Protein AF-A0A966CF13-F1 (afdb_monomer)

Mean predicted aligned error: 13.5 Å

Radius of gyration: 20.29 Å; Cα contacts (8 Å, |Δi|>4): 24; chains: 1; bounding box: 46×39×56 Å

pLDDT: mean 70.41, std 15.02, range [33.59, 87.5]

Structure (mmCIF, N/CA/C/O backbone):
data_AF-A0A966CF13-F1
#
_entry.id   AF-A0A966CF13-F1
#
loop_
_atom_site.group_PDB
_atom_site.id
_atom_site.type_symbol
_atom_site.label_atom_id
_atom_site.label_alt_id
_atom_site.label_comp_id
_atom_site.label_asym_id
_atom_site.label_entity_id
_atom_site.label_seq_id
_atom_site.pdbx_PDB_ins_code
_atom_site.Cartn_x
_atom_site.Cartn_y
_atom_site.Cartn_z
_atom_site.occupancy
_atom_site.B_iso_or_equiv
_atom_site.auth_seq_id
_atom_site.auth_comp_id
_atom_site.auth_asym_id
_atom_site.auth_atom_id
_atom_site.pdbx_PDB_model_num
ATOM 1 N N . MET A 1 1 ? 1.917 -4.186 14.744 1.00 40.84 1 MET A N 1
ATOM 2 C CA . MET A 1 1 ? 1.786 -2.749 14.396 1.00 40.84 1 MET A CA 1
ATOM 3 C C . MET A 1 1 ? 0.418 -2.125 14.707 1.00 40.84 1 MET A C 1
ATOM 5 O O . MET A 1 1 ? 0.380 -0.921 14.897 1.00 40.84 1 MET A O 1
ATOM 9 N N . ALA A 1 2 ? -0.683 -2.884 14.832 1.00 35.72 2 ALA A N 1
ATOM 10 C CA . ALA A 1 2 ? -2.027 -2.317 15.059 1.00 35.72 2 ALA A CA 1
ATOM 11 C C . ALA A 1 2 ? -2.334 -1.844 16.502 1.00 35.72 2 ALA A C 1
ATOM 13 O O . ALA A 1 2 ? -3.261 -1.069 16.711 1.00 35.72 2 ALA A O 1
ATOM 14 N N . ILE A 1 3 ? -1.580 -2.304 17.507 1.00 38.75 3 ILE A N 1
ATOM 15 C CA . ILE A 1 3 ? -1.877 -2.014 18.924 1.00 38.75 3 ILE A CA 1
ATOM 16 C C . ILE A 1 3 ? -1.217 -0.701 19.378 1.00 38.75 3 ILE A C 1
ATOM 18 O O . ILE A 1 3 ? -1.799 0.045 20.156 1.00 38.75 3 ILE A O 1
ATOM 22 N N . SER A 1 4 ? -0.045 -0.370 18.821 1.00 37.84 4 SER A N 1
ATOM 23 C CA . SER A 1 4 ? 0.708 0.838 19.190 1.00 37.84 4 SER A CA 1
ATOM 24 C C . SER A 1 4 ? 0.227 2.115 18.489 1.00 37.84 4 SER A C 1
ATOM 26 O O . SER A 1 4 ? 0.571 3.204 18.934 1.00 37.84 4 SER A O 1
ATOM 28 N N . SER A 1 5 ? -0.560 2.020 17.406 1.00 39.38 5 SER A N 1
ATOM 29 C CA . SER A 1 5 ? -1.115 3.212 16.741 1.00 39.38 5 SER A CA 1
ATOM 30 C C . SER A 1 5 ? -2.337 3.763 17.475 1.00 39.38 5 SER A C 1
ATOM 32 O O . SER A 1 5 ? -2.570 4.967 17.469 1.00 39.38 5 SER A O 1
ATOM 34 N N . LYS A 1 6 ? -3.095 2.908 18.173 1.00 46.72 6 LYS A N 1
ATOM 35 C CA . LYS A 1 6 ? -4.367 3.290 18.802 1.00 46.72 6 LYS A CA 1
ATOM 36 C C . LYS A 1 6 ? -4.203 4.365 19.886 1.00 46.72 6 LYS A C 1
ATOM 38 O O . LYS A 1 6 ? -5.106 5.176 20.067 1.00 46.72 6 LYS A O 1
ATOM 43 N N . SER A 1 7 ? -3.052 4.399 20.557 1.00 43.88 7 SER A N 1
ATOM 44 C CA . SER A 1 7 ? -2.699 5.382 21.591 1.00 43.88 7 SER A CA 1
ATOM 45 C C . SER A 1 7 ? -2.154 6.708 21.037 1.00 43.88 7 SER A C 1
ATOM 47 O O . SER A 1 7 ? -2.201 7.713 21.738 1.00 43.88 7 SER A O 1
ATOM 49 N N . LEU A 1 8 ? -1.703 6.754 19.776 1.00 47.56 8 LEU A N 1
ATOM 50 C CA . LEU A 1 8 ? -1.179 7.969 19.122 1.00 47.56 8 LEU A CA 1
ATOM 51 C C . LEU A 1 8 ? -2.200 8.632 18.174 1.00 47.56 8 LEU A C 1
ATOM 53 O O . LEU A 1 8 ? -2.188 9.853 17.997 1.00 47.56 8 LEU A O 1
ATOM 57 N N . THR A 1 9 ? -3.129 7.856 17.601 1.00 47.69 9 THR A N 1
ATOM 58 C CA . THR A 1 9 ? -4.135 8.338 16.631 1.00 47.69 9 THR A CA 1
ATOM 59 C C . THR A 1 9 ? -5.260 9.175 17.257 1.00 47.69 9 THR A C 1
ATOM 61 O O . THR A 1 9 ? -5.997 9.832 16.533 1.00 47.69 9 THR A O 1
ATOM 64 N N . GLN A 1 10 ? -5.400 9.231 18.587 1.00 51.84 10 GLN A N 1
ATOM 65 C CA . GLN A 1 10 ? -6.418 10.093 19.215 1.00 51.84 10 GLN A CA 1
ATOM 66 C C . GLN A 1 10 ? -6.061 11.591 19.212 1.00 51.84 10 GLN A C 1
ATOM 68 O O . GLN A 1 10 ? -6.941 12.412 19.453 1.00 51.84 10 GLN A O 1
ATOM 73 N N . LYS A 1 11 ? -4.804 11.969 18.930 1.00 47.09 11 LYS A N 1
ATOM 74 C CA . LYS A 1 11 ? -4.362 13.379 18.946 1.00 47.09 11 LYS A CA 1
ATOM 75 C C . LYS A 1 11 ? -3.739 13.888 17.646 1.00 47.09 11 LYS A C 1
ATOM 77 O O . LYS A 1 11 ? -3.449 15.075 17.553 1.00 47.09 11 LYS A O 1
ATOM 82 N N . THR A 1 12 ? -3.528 13.034 16.645 1.00 55.44 12 THR A N 1
ATOM 83 C CA . THR A 1 12 ? -2.855 13.425 15.397 1.00 55.44 12 THR A CA 1
ATOM 84 C C . THR A 1 12 ? -3.747 13.194 14.189 1.00 55.44 12 THR A C 1
ATOM 86 O O . THR A 1 12 ? -4.305 12.114 14.001 1.00 55.44 12 THR A O 1
ATOM 89 N N . THR A 1 13 ? -3.875 14.222 13.349 1.00 66.62 13 THR A N 1
ATOM 90 C CA . THR A 1 13 ? -4.583 14.113 12.075 1.00 66.62 13 THR A CA 1
ATOM 91 C C . THR A 1 13 ? -3.866 13.058 11.223 1.00 66.62 13 THR A C 1
ATOM 93 O O . THR A 1 13 ? -2.674 13.217 10.965 1.00 66.62 13 THR A O 1
ATOM 96 N N . PRO A 1 14 ? -4.541 11.997 10.752 1.00 67.38 14 PRO A N 1
ATOM 97 C CA . PRO A 1 14 ? -3.928 10.904 9.981 1.00 67.38 14 PRO A CA 1
ATOM 98 C C . PRO A 1 14 ? -3.191 11.370 8.713 1.00 67.38 14 PRO A C 1
ATOM 100 O O . PRO A 1 14 ? -2.274 10.705 8.238 1.00 67.38 14 PRO A O 1
ATOM 103 N N . LEU A 1 15 ? -3.531 12.560 8.216 1.00 71.69 15 LEU A N 1
ATOM 104 C CA . LEU A 1 15 ? -2.816 13.249 7.146 1.00 71.69 15 LEU A CA 1
ATOM 105 C C . LEU A 1 15 ? -1.354 13.586 7.509 1.00 71.69 15 LEU A C 1
ATOM 107 O O . LEU A 1 15 ? -0.475 13.485 6.660 1.00 71.69 15 LEU A O 1
ATOM 111 N N . TYR A 1 16 ? -1.075 13.941 8.768 1.00 76.12 16 TYR A N 1
ATOM 112 C CA . TYR A 1 16 ? 0.271 14.277 9.248 1.00 76.12 16 TYR A CA 1
ATOM 113 C C . TYR A 1 16 ? 1.183 13.045 9.312 1.00 76.12 16 TYR A C 1
ATOM 115 O O . TYR A 1 16 ? 2.357 13.113 8.955 1.00 76.12 16 TYR A O 1
ATOM 123 N N . ALA A 1 17 ? 0.632 11.897 9.715 1.00 79.00 17 ALA A N 1
ATOM 124 C CA . ALA A 1 17 ? 1.360 10.631 9.713 1.00 79.00 17 ALA A CA 1
ATOM 125 C C . ALA A 1 17 ? 1.714 10.191 8.283 1.00 79.00 17 ALA A C 1
ATOM 127 O O . ALA A 1 17 ? 2.856 9.820 8.017 1.00 79.00 17 ALA A O 1
ATOM 128 N N . ALA A 1 18 ? 0.761 10.306 7.353 1.00 80.00 18 ALA A N 1
ATOM 129 C CA . ALA A 1 18 ? 0.998 10.016 5.942 1.00 80.00 18 ALA A CA 1
ATOM 130 C C . ALA A 1 18 ? 2.065 10.945 5.343 1.00 80.00 18 ALA A C 1
ATOM 132 O O . ALA A 1 18 ? 2.948 10.478 4.630 1.00 80.00 18 ALA A O 1
ATOM 133 N N . PHE A 1 19 ? 2.036 12.239 5.682 1.00 82.56 19 PHE A N 1
ATOM 134 C CA . PHE A 1 19 ? 3.041 13.203 5.231 1.00 82.56 19 PHE A CA 1
ATOM 135 C C . PHE A 1 19 ? 4.461 12.770 5.618 1.00 82.56 19 PHE A C 1
ATOM 137 O O . PHE A 1 19 ? 5.334 12.683 4.756 1.00 82.56 19 PHE A O 1
ATOM 144 N N . TRP A 1 20 ? 4.676 12.411 6.887 1.00 83.06 20 TRP A N 1
ATOM 145 C CA . TRP A 1 20 ? 5.972 11.911 7.350 1.00 83.06 20 TRP A CA 1
ATOM 146 C C . TRP A 1 20 ? 6.371 10.588 6.698 1.00 83.06 20 TRP A C 1
ATOM 148 O O . TRP A 1 20 ? 7.533 10.407 6.343 1.00 83.06 20 TRP A O 1
ATOM 158 N N . GLN A 1 21 ? 5.417 9.681 6.493 1.00 83.62 21 GLN A N 1
ATOM 159 C CA . GLN A 1 21 ? 5.672 8.408 5.826 1.00 83.62 21 GLN A CA 1
ATOM 160 C C . GLN A 1 21 ? 6.148 8.613 4.381 1.00 83.62 21 GLN A C 1
ATOM 162 O O . GLN A 1 21 ? 7.181 8.064 3.997 1.00 83.62 21 GLN A O 1
ATOM 167 N N . TYR A 1 22 ? 5.444 9.427 3.589 1.00 84.38 22 TYR A N 1
ATOM 168 C CA . TYR A 1 22 ? 5.842 9.717 2.209 1.00 84.38 22 TYR A CA 1
ATOM 169 C C . TYR A 1 22 ? 7.159 10.497 2.140 1.00 84.38 22 TYR A C 1
ATOM 171 O O . TYR A 1 22 ? 7.978 10.222 1.265 1.00 84.38 22 TYR A O 1
ATOM 179 N N . PHE A 1 23 ? 7.410 11.403 3.089 1.00 86.56 23 PHE A N 1
ATOM 180 C CA . PHE A 1 23 ? 8.676 12.131 3.177 1.00 86.56 23 PHE A CA 1
ATOM 181 C C . PHE A 1 23 ? 9.867 11.186 3.400 1.00 86.56 23 PHE A C 1
ATOM 183 O O . PHE A 1 23 ? 10.867 11.259 2.686 1.00 86.56 23 PHE A O 1
ATOM 190 N N . ILE A 1 24 ? 9.728 10.232 4.326 1.00 87.50 24 ILE A N 1
ATOM 191 C CA . ILE A 1 24 ? 10.747 9.209 4.590 1.00 87.50 24 ILE A CA 1
ATOM 192 C C . ILE A 1 24 ? 10.949 8.307 3.362 1.00 87.50 24 ILE A C 1
ATOM 194 O O . ILE A 1 24 ? 12.091 8.028 2.996 1.00 87.50 24 ILE A O 1
ATOM 198 N N . ILE A 1 25 ? 9.870 7.895 2.682 1.00 86.00 25 ILE A N 1
ATOM 199 C CA . ILE A 1 25 ? 9.945 7.077 1.457 1.00 86.00 25 ILE A CA 1
ATOM 200 C C . ILE A 1 25 ? 10.727 7.795 0.350 1.00 86.00 25 ILE A C 1
ATOM 202 O O . ILE A 1 25 ? 11.551 7.162 -0.314 1.00 86.00 25 ILE A O 1
ATOM 206 N N . ILE A 1 26 ? 10.500 9.100 0.161 1.00 85.56 26 ILE A N 1
ATOM 207 C CA . ILE A 1 26 ? 11.217 9.909 -0.835 1.00 85.56 26 ILE A CA 1
ATOM 208 C C . ILE A 1 26 ? 12.707 9.976 -0.494 1.00 85.56 26 ILE A C 1
ATOM 210 O O . ILE A 1 26 ? 13.533 9.729 -1.370 1.00 85.56 26 ILE A O 1
ATOM 214 N N . ILE A 1 27 ? 13.058 10.243 0.769 1.00 87.00 27 ILE A N 1
ATOM 215 C CA . ILE A 1 27 ? 14.460 10.325 1.210 1.00 87.00 27 ILE A CA 1
ATOM 216 C C . ILE A 1 27 ? 15.182 8.992 0.999 1.00 87.00 27 ILE A C 1
ATOM 218 O O . ILE A 1 27 ? 16.255 8.964 0.396 1.00 87.00 27 ILE A O 1
ATOM 222 N N . LEU A 1 28 ? 14.589 7.879 1.442 1.00 84.31 28 LEU A N 1
ATOM 223 C CA . LEU A 1 28 ? 15.188 6.556 1.252 1.00 84.31 28 LEU A CA 1
ATOM 224 C C . LEU A 1 28 ? 15.311 6.194 -0.232 1.00 84.31 28 LEU A C 1
ATOM 226 O O . LEU A 1 28 ? 16.361 5.717 -0.661 1.00 84.31 28 LEU A O 1
ATOM 230 N N . SER A 1 29 ? 14.273 6.455 -1.029 1.00 80.56 29 SER A N 1
ATOM 231 C CA . SER A 1 29 ? 14.310 6.170 -2.468 1.00 80.56 29 SER A CA 1
ATOM 232 C C . SER A 1 29 ? 15.371 7.005 -3.186 1.00 80.56 29 SER A C 1
ATOM 234 O O . SER A 1 29 ? 16.043 6.499 -4.083 1.00 80.56 29 SER A O 1
ATOM 236 N N . PHE A 1 30 ? 15.575 8.259 -2.771 1.00 80.88 30 PHE A N 1
ATOM 237 C CA . PHE A 1 30 ? 16.595 9.141 -3.335 1.00 80.88 30 PHE A CA 1
ATOM 238 C C . PHE A 1 30 ? 18.013 8.595 -3.103 1.00 80.88 30 PHE A C 1
ATOM 240 O O . PHE A 1 30 ? 18.802 8.526 -4.046 1.00 80.88 30 PHE A O 1
ATOM 247 N N . VAL A 1 31 ? 18.311 8.135 -1.880 1.00 82.69 31 VAL A N 1
ATOM 248 C CA . VAL A 1 31 ? 19.627 7.585 -1.501 1.00 82.69 31 VAL A CA 1
ATOM 249 C C . VAL A 1 31 ? 19.968 6.312 -2.284 1.00 82.69 31 VAL A C 1
ATOM 251 O O . VAL A 1 31 ? 21.114 6.131 -2.689 1.00 82.69 31 VAL A O 1
ATOM 254 N N . PHE A 1 32 ? 18.986 5.443 -2.539 1.00 75.38 32 PHE A N 1
ATOM 255 C CA . PHE A 1 32 ? 19.224 4.162 -3.213 1.00 75.38 32 PHE A CA 1
ATOM 256 C C . PHE A 1 32 ? 19.123 4.223 -4.748 1.00 75.38 32 PHE A C 1
ATOM 258 O O . PHE A 1 32 ? 19.802 3.450 -5.432 1.00 75.38 32 PHE A O 1
ATOM 265 N N . SER A 1 33 ? 18.290 5.110 -5.309 1.00 69.69 33 SER A N 1
ATOM 266 C CA . SER A 1 33 ? 17.882 5.018 -6.720 1.00 69.69 33 SER A CA 1
ATOM 267 C C . SER A 1 33 ? 18.575 6.008 -7.666 1.00 69.69 33 SER A C 1
ATOM 269 O O . SER A 1 33 ? 18.869 5.628 -8.803 1.00 69.69 33 SER A O 1
ATOM 271 N N . LEU A 1 34 ? 18.868 7.249 -7.245 1.00 63.16 34 LEU A N 1
ATOM 272 C CA . LEU A 1 34 ? 19.521 8.231 -8.132 1.00 63.16 34 LEU A CA 1
ATOM 273 C C . LEU A 1 34 ? 20.977 7.904 -8.491 1.00 63.16 34 LEU A C 1
ATOM 275 O O . LEU A 1 34 ? 21.321 8.086 -9.659 1.00 63.16 34 LEU A O 1
ATOM 279 N N . PRO A 1 35 ? 21.831 7.413 -7.569 1.00 66.62 35 PRO A N 1
ATOM 280 C CA . PRO A 1 35 ? 23.236 7.157 -7.893 1.00 66.62 35 PRO A CA 1
ATOM 281 C C . PRO A 1 35 ? 23.417 6.021 -8.900 1.00 66.62 35 PRO A C 1
ATOM 283 O O . PRO A 1 35 ? 24.375 6.005 -9.664 1.00 66.62 35 PRO A O 1
ATOM 286 N N . ASN A 1 36 ? 22.487 5.064 -8.904 1.00 63.38 36 ASN A N 1
ATOM 287 C CA . ASN A 1 36 ? 22.658 3.821 -9.638 1.00 63.38 36 ASN A CA 1
ATOM 288 C C . ASN A 1 36 ? 22.058 3.876 -11.049 1.00 63.38 36 ASN A C 1
ATOM 290 O O . ASN A 1 36 ? 22.617 3.253 -11.952 1.00 63.38 36 ASN A O 1
ATOM 294 N N . ARG A 1 37 ? 20.905 4.545 -11.257 1.00 70.94 37 ARG A N 1
ATOM 295 C CA . ARG A 1 37 ? 20.131 4.444 -12.518 1.00 70.94 37 ARG A CA 1
ATOM 296 C C . ARG A 1 37 ? 19.227 5.662 -12.827 1.00 70.94 37 ARG A C 1
ATOM 298 O O . ARG A 1 37 ? 18.008 5.504 -12.914 1.00 70.94 37 ARG A O 1
ATOM 305 N N . PRO A 1 38 ? 19.772 6.866 -13.079 1.00 70.38 38 PRO A N 1
ATOM 306 C CA . PRO A 1 38 ? 18.956 8.066 -13.306 1.00 70.38 38 PRO A CA 1
ATOM 307 C C . PRO A 1 38 ? 18.100 8.006 -14.588 1.00 70.38 38 PRO A C 1
ATOM 309 O O . PRO A 1 38 ? 16.955 8.451 -14.582 1.00 70.38 38 PRO A O 1
ATOM 312 N N . ALA A 1 39 ? 18.594 7.392 -15.671 1.00 72.44 39 ALA A N 1
ATOM 313 C CA . ALA A 1 39 ? 17.876 7.314 -16.953 1.00 72.44 39 ALA A CA 1
ATOM 314 C C . ALA A 1 39 ? 16.573 6.487 -16.893 1.00 72.44 39 ALA A C 1
ATOM 316 O O . ALA A 1 39 ? 15.630 6.743 -17.640 1.00 72.44 39 ALA A O 1
ATOM 317 N N . LEU A 1 40 ? 16.489 5.517 -15.976 1.00 70.81 40 LEU A N 1
ATOM 318 C CA . LEU A 1 40 ? 15.290 4.693 -15.798 1.00 70.81 40 LEU A CA 1
ATOM 319 C C . LEU A 1 40 ? 14.136 5.465 -15.155 1.00 70.81 40 LEU A C 1
ATOM 321 O O . LEU A 1 40 ? 12.983 5.117 -15.390 1.00 70.81 40 LEU A O 1
ATOM 325 N N . ILE A 1 41 ? 14.424 6.515 -14.385 1.00 72.88 41 ILE A N 1
ATOM 326 C CA . ILE A 1 41 ? 13.398 7.329 -13.725 1.00 72.88 41 ILE A CA 1
ATOM 327 C C . ILE A 1 41 ? 12.655 8.167 -14.769 1.00 72.88 41 ILE A C 1
ATOM 329 O O . ILE A 1 41 ? 11.426 8.169 -14.800 1.00 72.88 41 ILE A O 1
ATOM 333 N N . PHE A 1 42 ? 13.395 8.820 -15.670 1.00 75.44 42 PHE A N 1
ATOM 334 C CA . PHE A 1 42 ? 12.813 9.670 -16.712 1.00 75.44 42 PHE A CA 1
ATOM 335 C C . PHE A 1 42 ? 11.956 8.876 -17.705 1.00 75.44 42 PHE A C 1
ATOM 337 O O . PHE A 1 42 ? 10.869 9.325 -18.058 1.00 75.44 42 PHE A O 1
ATOM 344 N N . ASN A 1 43 ? 12.378 7.661 -18.074 1.00 80.94 43 ASN A N 1
ATOM 345 C CA . ASN A 1 43 ? 11.591 6.797 -18.961 1.00 80.94 43 ASN A CA 1
ATOM 346 C C . ASN A 1 43 ? 10.329 6.212 -18.307 1.00 80.94 43 ASN A C 1
ATOM 348 O O . ASN A 1 43 ? 9.416 5.806 -19.018 1.00 80.94 43 ASN A O 1
ATOM 352 N N . ASN A 1 44 ? 10.258 6.163 -16.974 1.00 82.38 44 ASN A N 1
ATOM 353 C CA . ASN A 1 44 ? 9.144 5.548 -16.246 1.00 82.38 44 ASN A CA 1
ATOM 354 C C . ASN A 1 44 ? 8.320 6.563 -15.441 1.00 82.38 44 ASN A C 1
ATOM 356 O O . ASN A 1 44 ? 7.529 6.179 -14.582 1.00 82.38 44 ASN A O 1
ATOM 360 N N . ILE A 1 45 ? 8.453 7.860 -15.724 1.00 83.75 45 ILE A N 1
ATOM 361 C CA . ILE A 1 45 ? 7.797 8.906 -14.932 1.00 83.75 45 ILE A CA 1
ATOM 362 C C . ILE A 1 45 ? 6.266 8.770 -14.922 1.00 83.75 45 ILE A C 1
ATOM 364 O O . ILE A 1 45 ? 5.629 9.012 -13.901 1.00 83.75 45 ILE A O 1
ATOM 368 N N . VAL A 1 46 ? 5.682 8.311 -16.033 1.00 85.56 46 VAL A N 1
ATOM 369 C CA . VAL A 1 46 ? 4.236 8.101 -16.185 1.00 85.56 46 VAL A CA 1
ATOM 370 C C . VAL A 1 46 ? 3.727 6.968 -15.276 1.00 85.56 46 VAL A C 1
ATOM 372 O O . VAL A 1 46 ? 2.844 7.234 -14.458 1.00 85.56 46 VAL A O 1
ATOM 375 N N . PRO A 1 47 ? 4.272 5.733 -15.327 1.00 84.25 47 PRO A N 1
ATOM 376 C CA . PRO A 1 47 ? 3.879 4.685 -14.384 1.00 84.25 47 PRO A CA 1
ATOM 377 C C . PRO A 1 47 ? 4.226 5.018 -12.923 1.00 84.25 47 PRO A C 1
ATOM 379 O O . PRO A 1 47 ? 3.450 4.664 -12.034 1.00 84.25 47 PRO A O 1
ATOM 382 N N . LEU A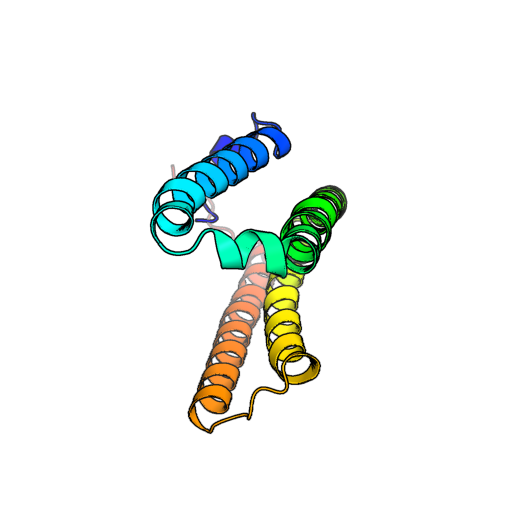 1 48 ? 5.319 5.748 -12.653 1.00 84.00 48 LEU A N 1
ATOM 383 C CA . LEU A 1 48 ? 5.630 6.226 -11.298 1.00 84.00 48 LEU A CA 1
ATOM 384 C C . LEU A 1 48 ? 4.5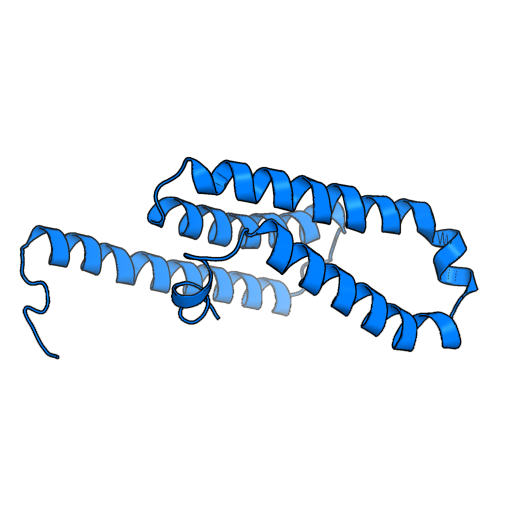65 7.196 -10.768 1.00 84.00 48 LEU A C 1
ATOM 386 O O . LEU A 1 48 ? 4.146 7.071 -9.617 1.00 84.00 48 LEU A O 1
ATOM 390 N N . LEU A 1 49 ? 4.104 8.140 -11.593 1.00 85.19 49 LEU A N 1
ATOM 391 C CA . LEU A 1 49 ? 3.035 9.069 -11.219 1.00 85.19 49 LEU A CA 1
ATOM 392 C C . LEU A 1 49 ? 1.710 8.341 -10.991 1.00 85.19 49 LEU A C 1
ATOM 394 O O . LEU A 1 49 ? 1.013 8.641 -10.022 1.00 85.19 49 LEU A O 1
ATOM 398 N N . TYR A 1 50 ? 1.381 7.360 -11.834 1.00 86.38 50 TYR A N 1
ATOM 399 C CA . TYR A 1 50 ? 0.185 6.539 -11.654 1.00 86.38 50 TYR A CA 1
ATOM 400 C C . TYR A 1 50 ? 0.217 5.776 -10.319 1.00 86.38 50 TYR A C 1
ATOM 402 O O . TYR A 1 50 ? -0.725 5.862 -9.531 1.00 86.38 50 TYR A O 1
ATOM 410 N N . LEU A 1 51 ? 1.323 5.090 -10.017 1.00 84.50 51 LEU A N 1
ATOM 411 C CA . LEU A 1 51 ? 1.478 4.342 -8.768 1.00 84.50 51 LEU A CA 1
ATOM 412 C C . LEU A 1 51 ? 1.497 5.261 -7.538 1.00 84.50 51 LEU A C 1
ATOM 414 O O . LEU A 1 51 ? 0.812 4.996 -6.553 1.00 84.50 51 LEU A O 1
ATOM 418 N N . GLY A 1 52 ? 2.250 6.360 -7.587 1.00 84.19 52 GLY A N 1
ATOM 419 C CA . GLY A 1 52 ? 2.385 7.270 -6.452 1.00 84.19 52 GLY A CA 1
ATOM 420 C C . GLY A 1 52 ? 1.100 8.043 -6.157 1.00 84.19 52 GLY A C 1
ATOM 421 O O . GLY A 1 52 ? 0.625 8.067 -5.019 1.00 84.19 52 GLY A O 1
ATOM 422 N N . TRP A 1 53 ? 0.514 8.666 -7.179 1.00 85.06 53 TRP A N 1
ATOM 423 C CA . TRP A 1 53 ? -0.624 9.557 -6.984 1.00 85.06 53 TRP A CA 1
ATOM 424 C C . TRP A 1 53 ? -1.959 8.816 -6.987 1.00 85.06 53 TRP A C 1
ATOM 426 O O . TRP A 1 53 ? -2.748 8.997 -6.058 1.00 85.06 53 TRP A O 1
ATOM 436 N N . ALA A 1 54 ? -2.218 7.975 -7.993 1.00 83.06 54 ALA A N 1
ATOM 437 C CA . ALA A 1 54 ? -3.505 7.297 -8.115 1.00 83.06 54 ALA A CA 1
ATOM 438 C C . ALA A 1 54 ? -3.604 6.098 -7.162 1.00 83.06 54 ALA A C 1
ATOM 440 O O . ALA A 1 54 ? -4.522 6.048 -6.341 1.00 83.06 54 ALA A O 1
ATOM 441 N N . ALA A 1 55 ? -2.645 5.169 -7.219 1.00 82.88 55 ALA A N 1
ATOM 442 C CA . ALA A 1 55 ? -2.688 3.971 -6.379 1.00 82.88 55 ALA A CA 1
ATOM 443 C C . ALA A 1 55 ? -2.316 4.251 -4.913 1.00 82.88 55 ALA A C 1
ATOM 445 O O . ALA A 1 55 ? -2.875 3.633 -4.016 1.00 82.88 55 ALA A O 1
ATOM 446 N N . GLY A 1 56 ? -1.407 5.193 -4.652 1.00 83.00 56 GLY A N 1
ATOM 447 C CA . GLY A 1 56 ? -1.037 5.601 -3.297 1.00 83.00 56 GLY A CA 1
ATOM 448 C C . GLY A 1 56 ? -1.953 6.689 -2.738 1.00 83.00 56 GLY A C 1
ATOM 449 O O . GLY A 1 56 ? -2.794 6.437 -1.876 1.00 83.00 56 GLY A O 1
ATOM 450 N N . GLY A 1 57 ? -1.773 7.921 -3.220 1.00 82.62 57 GLY A N 1
ATOM 451 C CA . GLY A 1 57 ? -2.389 9.115 -2.635 1.00 82.62 57 GLY A CA 1
ATOM 452 C C . GLY A 1 57 ? -3.922 9.117 -2.658 1.00 82.62 57 GLY A C 1
ATOM 453 O O . GLY A 1 57 ? -4.557 9.297 -1.617 1.00 82.62 57 GLY A O 1
ATOM 454 N N . LEU A 1 58 ? -4.535 8.907 -3.827 1.00 86.25 58 LEU A N 1
ATOM 455 C CA . LEU A 1 58 ? -5.996 8.904 -3.969 1.00 86.25 58 LEU A CA 1
ATOM 456 C C . LEU A 1 58 ? -6.642 7.732 -3.228 1.00 86.25 58 LEU A C 1
ATOM 458 O O . LEU A 1 58 ? -7.626 7.940 -2.514 1.00 86.25 58 LEU A O 1
ATOM 462 N N . ALA A 1 59 ? -6.079 6.527 -3.347 1.00 84.50 59 ALA A N 1
ATOM 463 C CA . ALA A 1 59 ? -6.577 5.358 -2.627 1.00 84.50 59 ALA A CA 1
ATOM 464 C C . ALA A 1 59 ? -6.516 5.561 -1.107 1.00 84.50 59 ALA A C 1
ATOM 466 O O . ALA A 1 59 ? -7.492 5.274 -0.417 1.00 84.50 59 ALA A O 1
ATOM 467 N N . PHE A 1 60 ? -5.429 6.140 -0.586 1.00 82.19 60 PHE A N 1
ATOM 468 C CA . PHE A 1 60 ? -5.302 6.451 0.837 1.00 82.19 60 PHE A CA 1
ATOM 469 C C . PHE A 1 60 ? -6.353 7.468 1.305 1.00 82.19 60 PHE A C 1
ATOM 471 O O . PHE A 1 60 ? -6.984 7.272 2.343 1.00 82.19 60 PHE A O 1
ATOM 478 N N . LEU A 1 61 ? -6.601 8.533 0.535 1.00 83.62 61 LEU A N 1
ATOM 479 C CA . LEU A 1 61 ? -7.642 9.515 0.864 1.00 83.62 61 LEU A CA 1
ATOM 480 C C . LEU A 1 61 ? -9.042 8.884 0.875 1.00 83.62 61 LEU A C 1
ATOM 482 O O . LEU A 1 61 ? -9.830 9.136 1.792 1.00 83.62 61 LEU A O 1
ATOM 486 N N . LEU A 1 62 ? -9.346 8.046 -0.120 1.00 83.62 62 LEU A N 1
ATOM 487 C CA . LEU A 1 62 ? -10.596 7.288 -0.198 1.00 83.62 62 LEU A CA 1
ATOM 488 C C . LEU A 1 62 ? -10.736 6.320 0.978 1.00 83.62 62 LEU A C 1
ATOM 490 O O . LEU A 1 62 ? -11.792 6.286 1.609 1.00 83.62 62 LEU A O 1
ATOM 494 N N . TYR A 1 63 ? -9.666 5.600 1.317 1.00 81.62 63 TYR A N 1
ATOM 495 C CA . TYR A 1 63 ? -9.615 4.687 2.453 1.00 81.62 63 TYR A CA 1
ATOM 496 C C . TYR A 1 63 ? -9.893 5.426 3.762 1.00 81.62 63 TYR A C 1
ATOM 498 O O . TYR A 1 63 ? -10.818 5.062 4.484 1.00 81.62 63 TYR A O 1
ATOM 506 N N . MET A 1 64 ? -9.182 6.526 4.023 1.00 77.44 64 MET A N 1
ATOM 507 C CA . MET A 1 64 ? -9.369 7.356 5.216 1.00 77.44 64 MET A CA 1
ATOM 508 C C . MET A 1 64 ? -10.800 7.896 5.334 1.00 77.44 64 MET A C 1
ATOM 510 O O . MET A 1 64 ? -11.386 7.890 6.419 1.00 77.44 64 MET A O 1
ATOM 514 N N . LYS A 1 65 ? -11.395 8.326 4.216 1.00 80.81 65 LYS A N 1
ATOM 515 C CA . LYS A 1 65 ? -12.785 8.802 4.170 1.00 80.81 65 LYS A CA 1
ATOM 516 C C . LYS A 1 65 ? -13.796 7.665 4.360 1.00 80.81 65 LYS A C 1
ATOM 518 O O . LYS A 1 65 ? -14.852 7.889 4.951 1.00 80.81 65 LYS A O 1
ATOM 523 N N . GLY A 1 66 ? -13.475 6.468 3.873 1.00 78.00 66 GLY A N 1
ATOM 524 C CA . GLY A 1 66 ? -14.273 5.256 4.027 1.00 78.00 66 GLY A CA 1
ATOM 525 C C . GLY A 1 66 ? -14.293 4.780 5.474 1.00 78.00 66 GLY A C 1
ATOM 526 O O . GLY A 1 66 ? -15.360 4.694 6.073 1.00 78.00 66 GLY A O 1
ATOM 527 N N . ILE A 1 67 ? -13.125 4.563 6.081 1.00 75.62 67 ILE A N 1
ATOM 528 C CA . ILE A 1 67 ? -13.027 4.060 7.458 1.00 75.62 67 ILE A CA 1
ATOM 529 C C . ILE A 1 67 ? -13.633 5.016 8.493 1.00 75.62 67 ILE A C 1
ATOM 531 O O . ILE A 1 67 ? -14.131 4.560 9.518 1.00 75.62 67 ILE A O 1
ATOM 535 N N . ALA A 1 68 ? -13.663 6.325 8.217 1.00 72.56 68 ALA A N 1
ATOM 536 C CA . ALA A 1 68 ? -14.290 7.314 9.095 1.00 72.56 68 ALA A CA 1
ATOM 537 C C . ALA A 1 68 ? -15.814 7.126 9.244 1.00 72.56 68 ALA A C 1
ATOM 539 O O . ALA A 1 68 ? -16.396 7.593 10.220 1.00 72.56 68 ALA A O 1
ATOM 540 N N . LYS A 1 69 ? -16.470 6.450 8.290 1.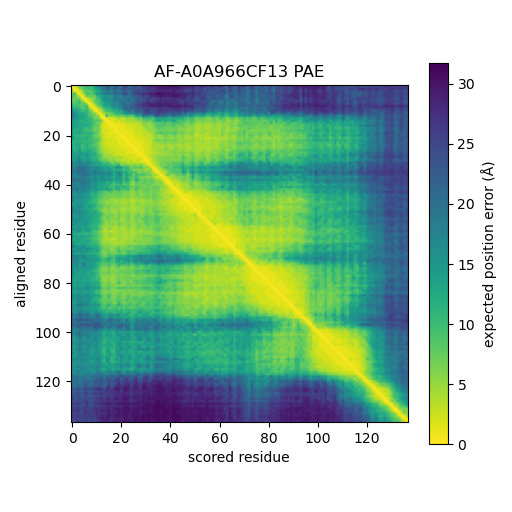00 73.38 69 LYS A N 1
ATOM 541 C CA . LYS A 1 69 ? -17.927 6.234 8.279 1.00 73.38 69 LYS A CA 1
ATOM 542 C C . LYS A 1 69 ? -18.346 4.842 8.751 1.00 73.38 69 LYS A C 1
ATOM 544 O O . LYS A 1 69 ? -19.536 4.535 8.757 1.00 73.38 69 LYS A O 1
ATOM 549 N N . VAL A 1 70 ? -17.392 3.983 9.106 1.00 74.38 70 VAL A N 1
ATOM 550 C CA . VAL A 1 70 ? -17.632 2.547 9.245 1.00 74.38 70 VAL A CA 1
ATOM 551 C C . VAL A 1 70 ? -17.103 2.045 10.594 1.00 74.38 70 VAL A C 1
ATOM 553 O O . VAL A 1 70 ? -16.023 2.423 11.040 1.00 74.38 70 VAL A O 1
ATOM 556 N N . LYS A 1 71 ? -17.866 1.174 11.274 1.00 69.81 71 LYS A N 1
ATOM 557 C CA . LYS A 1 71 ? -17.454 0.569 12.554 1.00 69.81 71 LYS A CA 1
ATOM 558 C C . LYS A 1 71 ? -16.137 -0.200 12.390 1.00 69.81 71 LYS A C 1
ATOM 560 O O . LYS A 1 71 ? -15.933 -0.892 11.394 1.00 69.81 71 LYS A O 1
ATOM 565 N N . GLY A 1 72 ? -15.287 -0.175 13.422 1.00 68.31 72 GLY A N 1
ATOM 566 C CA . GLY A 1 72 ? -13.944 -0.774 13.391 1.00 68.31 72 GLY A CA 1
ATOM 567 C C . GLY A 1 72 ? -13.867 -2.271 13.054 1.00 68.31 72 GLY A C 1
ATOM 568 O O . GLY A 1 72 ? -12.800 -2.757 12.689 1.00 68.31 72 GLY A O 1
ATOM 569 N N . GLN A 1 73 ? -14.980 -3.005 13.151 1.00 65.69 73 GLN A N 1
ATOM 570 C CA . GLN A 1 73 ? -15.082 -4.402 12.717 1.00 65.69 73 GLN A CA 1
ATOM 571 C C . GLN A 1 73 ? -15.019 -4.545 11.190 1.00 65.69 73 GLN A C 1
ATOM 573 O O . GLN A 1 73 ? -14.276 -5.380 10.686 1.00 65.69 73 GLN A O 1
ATOM 578 N N . ILE A 1 74 ? -15.744 -3.703 10.453 1.00 71.12 74 ILE A N 1
ATOM 579 C CA . ILE A 1 74 ? -15.845 -3.795 8.992 1.00 71.12 74 ILE A CA 1
ATOM 580 C C . ILE A 1 74 ? -14.532 -3.340 8.338 1.00 71.12 74 ILE A C 1
ATOM 582 O O . ILE A 1 74 ? -14.137 -3.911 7.331 1.00 71.12 74 ILE A O 1
ATOM 586 N N . ILE A 1 75 ? -13.800 -2.395 8.949 1.00 75.06 75 ILE A N 1
ATOM 587 C CA . ILE A 1 75 ? -12.461 -1.980 8.485 1.00 75.06 75 ILE A CA 1
ATOM 588 C C . ILE A 1 75 ? -11.532 -3.193 8.350 1.00 75.06 75 ILE A C 1
ATOM 590 O O . ILE A 1 75 ? -10.853 -3.341 7.344 1.00 75.06 75 ILE A O 1
ATOM 594 N N . GLN A 1 76 ? -11.536 -4.094 9.337 1.00 72.94 76 GLN A N 1
ATOM 595 C CA . GLN A 1 76 ? -10.652 -5.263 9.327 1.00 72.94 76 GLN A CA 1
ATOM 596 C C . GLN A 1 76 ? -11.029 -6.261 8.234 1.00 72.94 76 GLN A C 1
ATOM 598 O O . GLN A 1 76 ? -10.145 -6.829 7.598 1.00 72.94 76 GLN A O 1
ATOM 603 N N . VAL A 1 77 ? -12.330 -6.437 7.989 1.00 77.75 77 VAL A N 1
ATOM 604 C CA . VAL A 1 77 ? -12.820 -7.263 6.879 1.00 77.75 77 VAL A CA 1
ATOM 605 C C . VAL A 1 77 ? -12.400 -6.654 5.540 1.00 77.75 77 VAL A C 1
ATOM 607 O O . VAL A 1 77 ? -11.896 -7.375 4.687 1.00 77.75 77 VAL A O 1
ATOM 610 N N . ILE A 1 78 ? -12.526 -5.331 5.377 1.00 80.00 78 ILE A N 1
ATOM 611 C CA . ILE A 1 78 ? -12.096 -4.612 4.166 1.00 80.00 78 ILE A CA 1
ATOM 612 C C . ILE A 1 78 ? -10.594 -4.800 3.924 1.00 80.00 78 ILE A C 1
ATOM 614 O O . ILE A 1 78 ? -10.210 -5.147 2.813 1.00 80.00 78 ILE A O 1
ATOM 618 N N . THR A 1 79 ? -9.750 -4.643 4.948 1.00 80.50 79 THR A N 1
ATOM 619 C CA . THR A 1 79 ? -8.295 -4.835 4.812 1.00 80.50 79 THR A CA 1
ATOM 620 C C . THR A 1 79 ? -7.932 -6.279 4.451 1.00 80.50 79 THR A C 1
ATOM 622 O O . THR A 1 79 ? -7.017 -6.508 3.667 1.00 80.50 79 THR A O 1
ATOM 625 N N . MET A 1 80 ? -8.648 -7.277 4.982 1.00 78.31 80 MET A N 1
ATOM 626 C CA . MET A 1 80 ? -8.448 -8.670 4.561 1.00 78.31 80 MET A CA 1
ATOM 627 C C . MET A 1 80 ? -8.854 -8.881 3.099 1.00 78.31 80 MET A C 1
ATOM 629 O O . MET A 1 80 ? -8.151 -9.570 2.361 1.00 78.31 80 MET A O 1
ATOM 633 N N . LEU A 1 81 ? -9.956 -8.261 2.673 1.00 80.31 81 LEU A N 1
ATOM 634 C CA . LEU A 1 81 ? -10.424 -8.317 1.291 1.00 80.31 81 LEU A CA 1
ATOM 635 C C . LEU A 1 81 ? -9.426 -7.662 0.328 1.00 80.31 81 LEU A C 1
ATOM 637 O O . LEU A 1 81 ? -9.184 -8.191 -0.751 1.00 80.31 81 LEU A O 1
ATOM 641 N N . GLU A 1 82 ? -8.823 -6.543 0.731 1.00 82.56 82 GLU A N 1
ATOM 642 C CA . GLU A 1 82 ? -7.798 -5.827 -0.033 1.00 82.56 82 GLU A CA 1
ATOM 643 C C . GLU A 1 82 ? -6.605 -6.731 -0.365 1.00 82.56 82 GLU A C 1
ATOM 645 O O . GLU A 1 82 ? -6.162 -6.752 -1.509 1.00 82.56 82 GLU A O 1
ATOM 650 N N . ILE A 1 83 ? -6.142 -7.546 0.591 1.00 82.25 83 ILE A N 1
ATOM 651 C CA . ILE A 1 83 ? -5.049 -8.508 0.366 1.00 82.25 83 ILE A CA 1
ATOM 652 C C . ILE A 1 83 ? -5.451 -9.557 -0.682 1.00 82.25 83 ILE A C 1
ATOM 654 O O . ILE A 1 83 ? -4.666 -9.872 -1.577 1.00 82.25 83 ILE A O 1
ATOM 658 N N . VAL A 1 84 ? -6.678 -10.081 -0.604 1.00 83.50 84 VAL A N 1
ATOM 659 C CA . VAL A 1 84 ? -7.188 -11.082 -1.557 1.00 83.50 84 VAL A CA 1
ATOM 660 C C . VAL A 1 84 ? -7.329 -10.483 -2.956 1.00 83.50 84 VAL A C 1
ATOM 662 O O . VAL A 1 84 ? -6.884 -11.083 -3.934 1.00 83.50 84 VAL A O 1
ATOM 665 N N . ILE A 1 85 ? -7.901 -9.282 -3.056 1.00 84.06 85 ILE A N 1
ATOM 666 C CA . ILE A 1 85 ? -8.067 -8.569 -4.326 1.00 84.06 85 ILE A CA 1
ATOM 667 C C . ILE A 1 85 ? -6.705 -8.194 -4.913 1.00 84.06 85 ILE A C 1
ATOM 669 O O . ILE A 1 85 ? -6.513 -8.352 -6.112 1.00 84.06 85 ILE A O 1
ATOM 673 N N . GLY A 1 86 ? -5.750 -7.750 -4.093 1.00 83.81 86 GLY A N 1
ATOM 674 C CA . GLY A 1 86 ? -4.381 -7.459 -4.519 1.00 83.81 86 GLY A CA 1
ATOM 675 C C . GLY A 1 86 ? -3.655 -8.696 -5.050 1.00 83.81 86 GLY A C 1
ATOM 676 O O . GLY A 1 86 ? -2.963 -8.629 -6.062 1.00 83.81 86 GLY A O 1
ATOM 677 N N . SER A 1 87 ? -3.858 -9.854 -4.418 1.00 81.94 87 SER A N 1
ATOM 678 C CA . SER A 1 87 ? -3.297 -11.116 -4.906 1.00 81.94 87 SER A CA 1
ATOM 679 C C . SER A 1 87 ? -3.935 -11.556 -6.228 1.00 81.94 87 SER A C 1
ATOM 681 O O . SER A 1 87 ? -3.223 -11.937 -7.156 1.00 81.94 87 SER A O 1
ATOM 683 N N . LEU A 1 88 ? -5.262 -11.462 -6.348 1.00 83.00 88 LEU A N 1
ATOM 684 C CA . LEU A 1 88 ? -5.977 -11.784 -7.586 1.00 83.00 88 LEU A CA 1
ATOM 685 C C . LEU A 1 88 ? -5.618 -10.824 -8.723 1.00 83.00 88 LEU A C 1
ATOM 687 O O . LEU A 1 88 ? -5.446 -11.255 -9.862 1.00 83.00 88 LEU A O 1
ATOM 691 N N . SER A 1 89 ? -5.483 -9.532 -8.424 1.00 80.00 89 SER A N 1
ATOM 692 C CA . SER A 1 89 ? -5.129 -8.524 -9.417 1.00 80.00 89 SER A CA 1
ATOM 693 C C . SER A 1 89 ? -3.712 -8.736 -9.951 1.00 80.00 89 SER A C 1
ATOM 695 O O . SER A 1 89 ? -3.513 -8.562 -11.148 1.00 80.00 89 SER A O 1
ATOM 697 N N . GLY A 1 90 ? -2.765 -9.213 -9.136 1.00 79.50 90 GLY A N 1
ATOM 698 C CA . GLY A 1 90 ? -1.441 -9.643 -9.603 1.00 79.50 90 GLY A CA 1
ATOM 699 C C . GLY A 1 90 ? -1.512 -10.777 -10.633 1.00 79.50 90 GLY A C 1
ATOM 700 O O . GLY A 1 90 ? -0.904 -10.695 -11.697 1.00 79.50 90 GLY A O 1
ATOM 701 N N . ILE A 1 91 ? -2.343 -11.791 -10.390 1.00 79.06 91 ILE A N 1
ATOM 702 C CA . ILE A 1 91 ? -2.520 -12.909 -11.332 1.00 79.06 91 ILE A CA 1
ATOM 703 C C . ILE A 1 91 ? -3.154 -12.422 -12.644 1.00 79.06 91 ILE A C 1
ATOM 705 O O . ILE A 1 91 ? -2.692 -12.774 -13.728 1.00 79.06 91 ILE A O 1
ATOM 709 N N . ILE A 1 92 ? -4.206 -11.603 -12.550 1.00 81.38 92 ILE A N 1
ATOM 710 C CA . ILE A 1 92 ? -5.018 -11.189 -13.704 1.00 81.38 92 ILE A CA 1
ATOM 711 C C . ILE A 1 92 ? -4.328 -10.096 -14.535 1.00 81.38 92 ILE A C 1
ATOM 713 O O . ILE A 1 92 ? -4.319 -10.184 -15.760 1.00 81.38 92 ILE A O 1
ATOM 717 N N . LEU A 1 93 ? -3.771 -9.060 -13.896 1.00 78.81 93 LEU A N 1
ATOM 718 C CA . LEU A 1 93 ? -3.190 -7.895 -14.581 1.00 78.81 93 LEU A CA 1
ATOM 719 C C . LEU A 1 93 ? -1.736 -8.119 -14.998 1.00 78.81 93 LEU A C 1
ATOM 721 O O . LEU A 1 93 ? -1.340 -7.656 -16.065 1.00 78.81 93 LEU A O 1
ATOM 725 N N . LEU A 1 94 ? -0.937 -8.796 -14.166 1.00 74.75 94 LEU A N 1
ATOM 726 C CA . LEU A 1 94 ? 0.478 -9.057 -14.456 1.00 74.75 94 LEU A CA 1
ATOM 727 C C . LEU A 1 94 ? 0.682 -10.360 -15.245 1.00 74.75 94 LEU A C 1
ATOM 729 O O . LEU A 1 94 ? 1.760 -10.569 -15.800 1.00 74.75 94 LEU A O 1
ATOM 733 N N . GLY A 1 95 ? -0.334 -11.228 -15.314 1.00 71.31 95 GLY A N 1
ATOM 734 C CA . GLY A 1 95 ? -0.247 -12.513 -16.009 1.00 71.31 95 GLY A CA 1
ATOM 735 C C . GLY A 1 95 ? 0.758 -13.470 -15.366 1.00 71.31 95 GLY A C 1
ATOM 736 O O . GLY A 1 95 ? 1.364 -14.287 -16.065 1.00 71.31 95 GLY A O 1
ATOM 737 N N . GLU A 1 96 ? 0.984 -13.350 -14.052 1.00 69.25 96 GLU A N 1
ATOM 738 C CA . GLU A 1 96 ? 1.925 -14.209 -13.336 1.00 69.25 96 GLU A CA 1
ATOM 739 C C . GLU A 1 96 ? 1.560 -15.682 -13.547 1.00 69.25 96 GLU A C 1
ATOM 741 O O . GLU A 1 96 ? 0.444 -16.127 -13.266 1.00 69.25 96 GLU A O 1
ATOM 746 N N . LYS A 1 97 ? 2.521 -16.469 -14.049 1.00 68.00 97 LYS A N 1
ATOM 747 C CA . LYS A 1 97 ? 2.343 -17.914 -14.183 1.00 68.00 97 LYS A CA 1
ATOM 748 C C . LYS A 1 97 ? 2.260 -18.506 -12.784 1.00 68.00 97 LYS A C 1
ATOM 750 O O . LYS A 1 97 ? 3.260 -18.558 -12.070 1.00 68.00 97 LYS A O 1
ATOM 755 N N . LEU A 1 98 ? 1.060 -18.948 -12.414 1.00 63.97 98 LEU A N 1
ATOM 756 C CA . LEU A 1 98 ? 0.788 -19.629 -11.156 1.00 63.97 98 LEU A CA 1
ATOM 757 C C . LEU A 1 98 ? 1.641 -20.890 -11.064 1.00 63.97 98 LEU A C 1
ATOM 759 O O . LEU A 1 98 ? 1.329 -21.932 -11.637 1.00 63.97 98 LEU A O 1
ATOM 763 N N . ASN A 1 99 ? 2.750 -20.764 -10.352 1.00 72.25 99 ASN A N 1
ATOM 764 C CA . ASN A 1 99 ? 3.637 -21.867 -10.067 1.00 72.25 99 ASN A CA 1
ATOM 765 C C . ASN A 1 99 ? 3.111 -22.597 -8.818 1.00 72.25 99 ASN A C 1
ATOM 767 O O . ASN A 1 99 ? 2.486 -21.980 -7.951 1.00 72.25 99 ASN A O 1
ATOM 771 N N . LEU A 1 100 ? 3.365 -23.903 -8.703 1.00 74.88 100 LEU A N 1
ATOM 772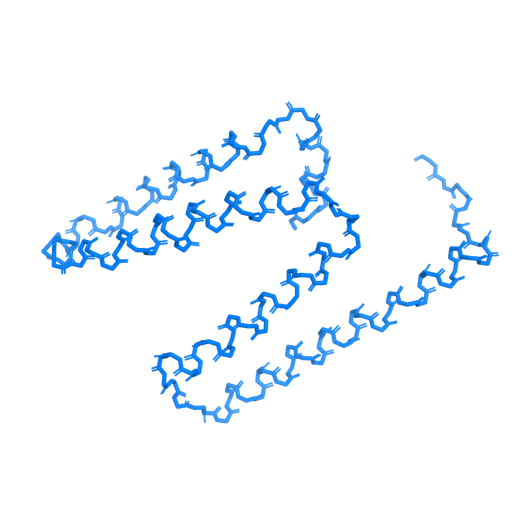 C CA . LEU A 1 100 ? 2.917 -24.725 -7.563 1.00 74.88 100 LEU A CA 1
ATOM 773 C C . LEU A 1 100 ? 3.188 -24.083 -6.178 1.00 74.88 100 LEU A C 1
ATOM 775 O O . LEU A 1 100 ? 2.283 -24.097 -5.342 1.00 74.88 100 LEU A O 1
ATOM 779 N N . PRO A 1 101 ? 4.353 -23.445 -5.928 1.00 75.75 101 PRO A N 1
ATOM 780 C CA . PRO A 1 101 ? 4.619 -22.755 -4.663 1.00 75.75 101 PRO A CA 1
ATOM 781 C C . PRO A 1 101 ? 3.667 -21.585 -4.378 1.00 75.75 101 PRO A C 1
ATOM 783 O O . PRO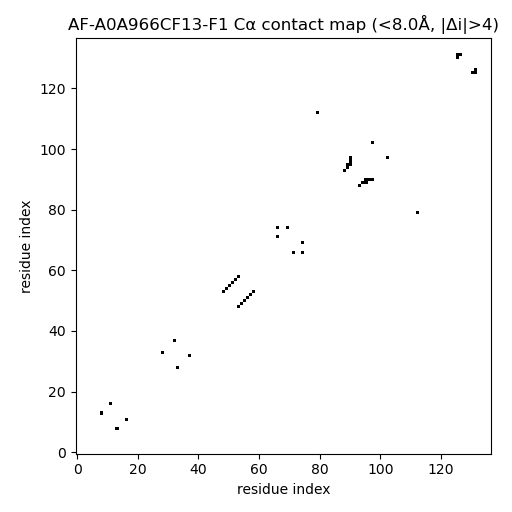 A 1 101 ? 3.260 -21.388 -3.236 1.00 75.75 101 PRO A O 1
ATOM 786 N N . THR A 1 102 ? 3.281 -20.825 -5.406 1.00 73.12 102 THR A N 1
ATOM 787 C CA . THR A 1 102 ? 2.381 -19.667 -5.282 1.00 73.12 102 THR A CA 1
ATOM 788 C C . THR A 1 102 ? 0.971 -20.108 -4.909 1.00 73.12 102 THR A C 1
ATOM 790 O O . THR A 1 102 ? 0.329 -19.488 -4.064 1.00 73.12 102 THR A O 1
ATOM 793 N N . ILE A 1 103 ? 0.509 -21.222 -5.482 1.00 77.19 103 ILE A N 1
ATOM 794 C CA . ILE A 1 103 ? -0.796 -21.814 -5.163 1.00 77.19 103 ILE A CA 1
ATOM 795 C C . ILE A 1 103 ? -0.818 -22.292 -3.707 1.00 77.19 103 ILE A C 1
ATOM 797 O O . ILE A 1 103 ? -1.754 -21.983 -2.971 1.00 77.19 103 ILE A O 1
ATOM 801 N N . ILE A 1 104 ? 0.235 -22.987 -3.267 1.00 80.06 104 ILE A N 1
ATOM 802 C CA . ILE A 1 104 ? 0.361 -23.464 -1.882 1.00 80.06 104 ILE A CA 1
ATOM 803 C C . ILE A 1 104 ? 0.395 -22.281 -0.904 1.00 80.06 104 ILE A C 1
ATOM 805 O O . ILE A 1 104 ? -0.314 -22.298 0.103 1.00 80.06 104 ILE A O 1
ATOM 809 N N . GLY A 1 105 ? 1.158 -21.231 -1.222 1.00 76.69 105 GLY A N 1
ATOM 810 C CA . GLY A 1 105 ? 1.197 -19.996 -0.438 1.00 76.69 105 GLY A CA 1
ATOM 811 C C . GLY A 1 105 ? -0.169 -19.307 -0.356 1.00 76.69 105 GLY A C 1
ATOM 812 O O . GLY A 1 105 ? -0.601 -18.934 0.734 1.00 76.69 105 GLY A O 1
ATOM 813 N N . GLY A 1 106 ? -0.891 -19.209 -1.478 1.00 76.56 106 GLY A N 1
ATOM 814 C CA . GLY A 1 106 ? -2.246 -18.655 -1.528 1.00 76.56 106 GLY A CA 1
ATOM 815 C C . GLY A 1 106 ? -3.241 -19.440 -0.669 1.00 76.56 106 GLY A C 1
ATOM 816 O O . GLY A 1 106 ? -3.993 -18.843 0.102 1.00 76.56 106 GLY A O 1
ATOM 817 N N . ILE A 1 107 ? -3.188 -20.775 -0.721 1.00 81.25 107 ILE A N 1
ATOM 818 C CA . ILE A 1 107 ? -3.996 -21.655 0.139 1.00 81.25 107 ILE A CA 1
ATOM 819 C C . ILE A 1 107 ? -3.665 -21.417 1.616 1.00 81.25 107 ILE A C 1
ATOM 821 O O . ILE A 1 107 ? -4.580 -21.282 2.423 1.00 81.25 107 ILE A O 1
ATOM 825 N N . PHE A 1 108 ? -2.383 -21.302 1.974 1.00 79.56 108 PHE A N 1
ATOM 826 C CA . PHE A 1 108 ? -1.951 -21.025 3.348 1.00 79.56 108 PHE A CA 1
ATOM 827 C C . PHE A 1 108 ? -2.471 -19.680 3.870 1.00 79.56 108 PHE A C 1
ATOM 829 O O . PHE A 1 108 ? -2.933 -19.595 5.009 1.00 79.56 108 PHE A O 1
ATOM 836 N N . ILE A 1 109 ? -2.441 -18.638 3.033 1.00 77.62 109 ILE A N 1
ATOM 837 C CA . ILE A 1 109 ? -2.984 -17.316 3.370 1.00 77.62 109 ILE A CA 1
ATOM 838 C C . ILE A 1 109 ? -4.495 -17.410 3.606 1.00 77.62 109 ILE A C 1
ATOM 840 O O . ILE A 1 109 ? -4.977 -16.940 4.638 1.00 77.62 109 ILE A O 1
ATOM 844 N N . LEU A 1 110 ? -5.239 -18.062 2.705 1.00 77.50 110 LEU A N 1
ATOM 845 C CA . LEU A 1 110 ? -6.684 -18.269 2.85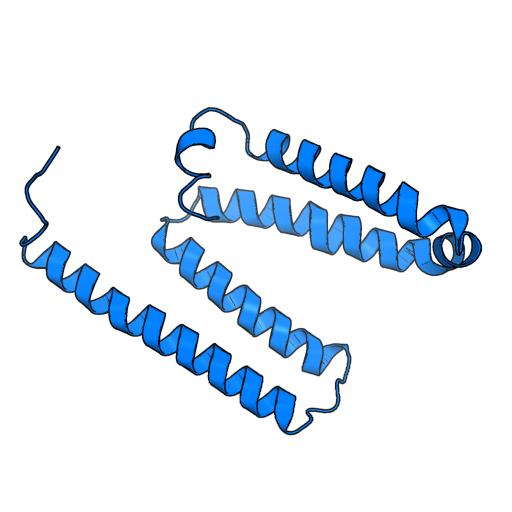8 1.00 77.50 110 LEU A CA 1
ATOM 846 C C . LEU A 1 110 ? -7.015 -19.061 4.130 1.00 77.50 110 LEU A C 1
ATOM 848 O O . LEU A 1 110 ? -7.943 -18.698 4.854 1.00 77.50 110 LEU A O 1
ATOM 852 N N . PHE A 1 111 ? -6.224 -20.085 4.453 1.00 80.00 111 PHE A N 1
ATOM 853 C CA . PHE A 1 111 ? -6.381 -20.873 5.675 1.00 80.00 111 PHE A CA 1
ATOM 854 C C . PHE A 1 111 ? -6.118 -20.038 6.936 1.00 80.00 111 PHE A C 1
ATOM 856 O O . PHE A 1 111 ? -6.880 -20.101 7.900 1.00 80.00 111 PHE A O 1
ATOM 863 N N . GLY A 1 112 ? -5.077 -19.201 6.917 1.00 74.88 112 GLY A N 1
ATOM 864 C CA . GLY A 1 112 ? -4.781 -18.262 7.998 1.00 74.88 112 GLY A CA 1
ATOM 865 C C . GLY A 1 112 ? -5.909 -17.250 8.210 1.00 74.88 112 GLY A C 1
ATOM 866 O O . GLY A 1 112 ? -6.331 -17.028 9.347 1.00 74.88 112 GLY A O 1
ATOM 867 N N . ILE A 1 113 ? -6.453 -16.692 7.123 1.00 71.56 113 ILE A N 1
ATOM 868 C CA . ILE A 1 113 ? -7.617 -15.796 7.167 1.00 71.56 113 ILE A CA 1
ATOM 869 C C . ILE A 1 113 ? -8.827 -16.526 7.762 1.00 71.56 113 ILE A C 1
ATOM 871 O O . ILE A 1 113 ? -9.495 -15.973 8.635 1.00 71.56 113 ILE A O 1
ATOM 875 N N . PHE A 1 114 ? -9.089 -17.766 7.342 1.00 76.12 114 PHE A N 1
ATOM 876 C CA . PHE A 1 114 ? -10.201 -18.567 7.849 1.00 76.12 114 PHE A CA 1
ATOM 877 C C . PHE A 1 114 ? -10.082 -18.834 9.355 1.00 76.12 114 PHE A C 1
ATOM 879 O O . PHE A 1 114 ? -11.033 -18.589 10.092 1.00 76.12 114 PHE A O 1
ATOM 886 N N . ILE A 1 115 ? -8.904 -19.239 9.842 1.00 77.75 115 ILE A N 1
ATOM 887 C CA . ILE A 1 115 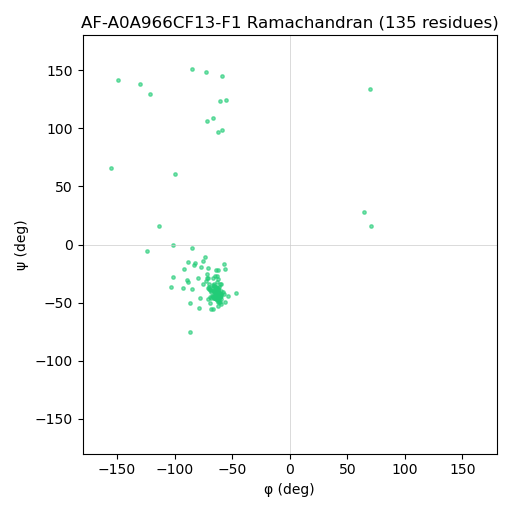? -8.658 -19.486 11.274 1.00 77.75 115 ILE A CA 1
ATOM 888 C C . ILE A 1 115 ? -8.842 -18.207 12.099 1.00 77.75 115 ILE A C 1
ATOM 890 O O . ILE A 1 115 ? -9.475 -18.228 13.157 1.00 77.75 115 ILE A O 1
ATOM 894 N N . VAL A 1 116 ? -8.295 -17.084 11.627 1.00 69.75 116 VAL A N 1
ATOM 895 C CA . VAL A 1 116 ? -8.402 -15.794 12.322 1.00 69.75 116 VAL A CA 1
ATOM 896 C C . VAL A 1 116 ? -9.850 -15.303 12.350 1.00 69.75 116 VAL A C 1
ATOM 898 O O . VAL A 1 116 ? -10.301 -14.804 13.384 1.00 69.75 116 VAL A O 1
ATOM 901 N N . SER A 1 117 ? -10.585 -15.477 11.252 1.00 64.88 117 SER A N 1
ATOM 902 C CA . SER A 1 117 ? -12.002 -15.117 11.166 1.00 64.88 117 SER A CA 1
ATOM 903 C C . SER A 1 117 ? -12.872 -16.017 12.050 1.00 64.88 117 SER A C 1
ATOM 905 O O . SER A 1 117 ? -13.662 -15.497 12.837 1.00 64.88 117 SER A O 1
ATOM 907 N N . ALA A 1 118 ? -12.666 -17.338 12.022 1.00 67.06 118 ALA A N 1
ATOM 908 C CA . ALA A 1 118 ? -13.428 -18.308 12.814 1.00 67.06 118 ALA A CA 1
ATOM 909 C C . ALA A 1 118 ? -13.194 -18.154 14.326 1.00 67.06 118 ALA A C 1
ATOM 911 O O . ALA A 1 118 ? -14.133 -18.186 15.120 1.00 67.06 118 ALA A O 1
ATOM 912 N N . LYS A 1 119 ? -11.952 -17.890 14.757 1.00 59.41 119 LYS A N 1
ATOM 913 C CA . LYS A 1 119 ? -11.638 -17.656 16.180 1.00 59.41 119 LYS A CA 1
ATOM 914 C C . LYS A 1 119 ? -12.347 -16.417 16.741 1.00 59.41 119 LYS A C 1
ATOM 916 O O . LYS A 1 119 ? -12.515 -16.291 17.953 1.00 59.41 119 LYS A O 1
ATOM 921 N N . ARG A 1 120 ? -12.751 -15.484 15.879 1.00 54.59 120 ARG A N 1
ATOM 922 C CA . ARG A 1 120 ? -13.308 -14.198 16.297 1.00 54.59 120 ARG A CA 1
ATOM 923 C C . ARG A 1 120 ? -14.826 -14.190 16.431 1.00 54.59 120 ARG A C 1
ATOM 925 O O . ARG A 1 120 ? -15.338 -13.371 17.192 1.00 54.59 120 ARG A O 1
ATOM 932 N N . GLU A 1 121 ? -15.516 -15.118 15.778 1.00 52.09 121 GLU A N 1
ATOM 933 C CA . GLU A 1 121 ? -16.950 -15.346 15.983 1.00 52.09 121 GLU A CA 1
ATOM 934 C C . GLU A 1 121 ? -17.236 -15.791 17.429 1.00 52.09 121 GLU A C 1
ATOM 936 O O . GLU A 1 121 ? -18.134 -15.254 18.081 1.00 52.09 121 GLU A O 1
ATOM 941 N N . ASN A 1 122 ? -16.355 -16.619 18.007 1.00 47.78 122 ASN A N 1
ATOM 942 C CA . ASN A 1 122 ? -16.427 -17.010 19.418 1.00 47.78 122 ASN A CA 1
ATOM 943 C C . ASN A 1 122 ? -16.326 -15.816 20.385 1.00 47.78 122 ASN A C 1
ATOM 945 O O . ASN A 1 122 ? -17.007 -15.800 21.405 1.00 47.78 122 ASN A O 1
ATOM 949 N N . ASN A 1 123 ? -15.553 -14.770 20.064 1.00 46.88 123 ASN A N 1
ATOM 950 C CA . ASN A 1 123 ? -15.484 -13.576 20.917 1.00 46.88 123 ASN A CA 1
ATOM 951 C C . ASN A 1 123 ? -16.762 -12.728 20.854 1.00 46.88 123 ASN A C 1
ATOM 953 O O . ASN A 1 123 ? -17.085 -12.055 21.829 1.00 46.88 123 ASN A O 1
ATOM 957 N N . PHE A 1 124 ? -17.493 -12.744 19.736 1.00 46.34 124 PHE A N 1
ATOM 958 C CA . PHE A 1 124 ? -18.772 -12.040 19.635 1.00 46.34 124 PHE A CA 1
ATOM 959 C C . PHE A 1 124 ? -19.854 -12.746 20.468 1.00 46.34 124 PHE A C 1
ATOM 961 O O . PHE A 1 124 ? -20.624 -12.079 21.154 1.00 46.34 124 PHE A O 1
ATOM 968 N N . PHE A 1 125 ? -19.833 -14.084 20.501 1.00 39.81 125 PHE A N 1
ATOM 969 C CA . PHE A 1 125 ? -20.709 -14.899 21.350 1.00 39.81 125 PH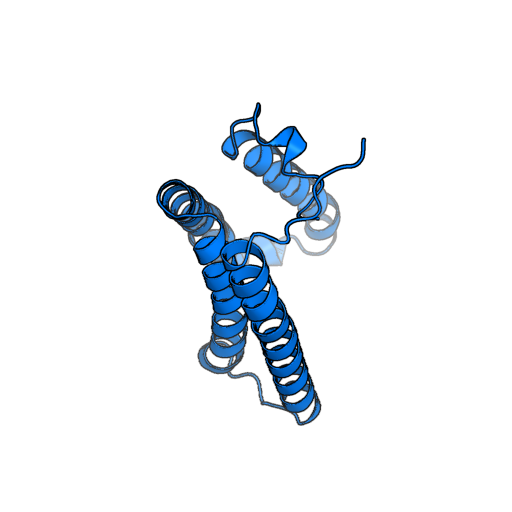E A CA 1
ATOM 970 C C . PHE A 1 125 ? -20.372 -14.763 22.852 1.00 39.81 125 PHE A C 1
ATOM 972 O O . PHE A 1 125 ? -21.273 -14.625 23.674 1.00 39.81 125 PHE A O 1
ATOM 979 N N . VAL A 1 126 ? -19.085 -14.685 23.219 1.00 48.06 126 VAL A N 1
ATOM 980 C CA . VAL A 1 126 ? -18.625 -14.453 24.609 1.00 48.06 126 VAL A CA 1
ATOM 981 C C . VAL A 1 126 ? -18.993 -13.051 25.127 1.00 48.06 126 VAL A C 1
ATOM 983 O O . VAL A 1 126 ? -19.351 -12.902 26.294 1.00 48.06 126 VAL A O 1
ATOM 986 N N . ILE A 1 127 ? -18.979 -12.028 24.262 1.00 47.53 127 ILE A N 1
ATOM 987 C CA . ILE A 1 127 ? -19.447 -10.673 24.605 1.00 47.53 127 ILE A CA 1
ATOM 988 C C . ILE A 1 127 ? -20.978 -10.638 24.769 1.00 47.53 127 ILE A C 1
ATOM 990 O O . ILE A 1 127 ? -21.467 -9.943 25.657 1.00 47.53 127 ILE A O 1
ATOM 994 N N . LEU A 1 128 ? -21.733 -11.402 23.967 1.00 40.72 128 LEU A N 1
ATOM 995 C CA . LEU A 1 128 ? -23.196 -11.497 24.082 1.00 40.72 128 LEU A CA 1
ATOM 996 C C . LEU A 1 128 ? -23.658 -12.270 25.335 1.00 40.72 128 LEU A C 1
ATOM 998 O O . LEU A 1 128 ? -24.730 -11.982 25.857 1.00 40.72 128 LEU A O 1
ATOM 1002 N N . ILE A 1 129 ? -22.852 -13.220 25.826 1.00 44.59 129 ILE A N 1
ATOM 1003 C CA . ILE A 1 129 ? -23.131 -14.030 27.031 1.00 44.59 129 ILE A CA 1
ATOM 1004 C C . ILE A 1 129 ? -22.705 -13.320 28.336 1.00 44.59 129 ILE A C 1
ATOM 1006 O O . ILE A 1 129 ? -22.969 -13.810 29.429 1.00 44.59 129 ILE A O 1
ATOM 1010 N N . GLY A 1 130 ? -22.100 -12.128 28.268 1.00 40.97 130 GLY A N 1
ATOM 1011 C CA . GLY A 1 130 ? -21.786 -11.347 29.471 1.00 40.97 130 GLY A CA 1
ATOM 1012 C C . GLY A 1 130 ? -20.661 -11.931 30.334 1.00 40.97 130 GLY A C 1
ATOM 1013 O O . GLY A 1 130 ? -20.484 -11.501 31.469 1.00 40.97 130 GLY A O 1
ATOM 1014 N N . ILE A 1 131 ? -19.857 -12.856 29.799 1.00 48.66 131 ILE A N 1
ATOM 1015 C CA . ILE A 1 131 ? -18.608 -13.316 30.427 1.00 48.66 131 ILE A CA 1
ATOM 1016 C C . ILE A 1 131 ? -17.450 -12.577 29.745 1.00 48.66 131 ILE A C 1
ATOM 1018 O O . ILE A 1 131 ? -16.586 -13.155 29.089 1.00 48.66 131 ILE A O 1
ATOM 1022 N N . GLY A 1 132 ? -17.464 -11.248 29.837 1.00 42.41 132 GLY A N 1
ATOM 1023 C CA . GLY A 1 132 ? -16.244 -10.473 29.631 1.00 42.41 132 GLY A CA 1
ATOM 102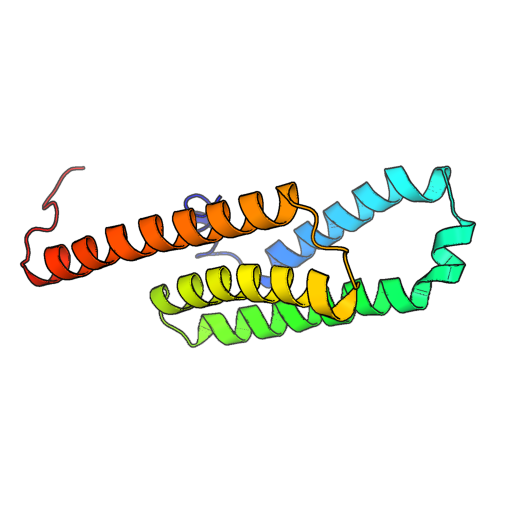4 C C . GLY A 1 132 ? -15.328 -10.664 30.845 1.00 42.41 132 GLY A C 1
ATOM 1025 O O . GLY A 1 132 ? -15.846 -10.834 31.950 1.00 42.41 132 GLY A O 1
ATOM 1026 N N . PRO A 1 133 ? -13.992 -10.629 30.694 1.00 42.84 133 PRO A N 1
ATOM 1027 C CA . PRO A 1 133 ? -13.100 -10.529 31.840 1.00 42.84 133 PRO A CA 1
ATOM 1028 C C . PRO A 1 133 ? -13.388 -9.203 32.552 1.00 42.84 133 PRO A C 1
ATOM 1030 O O . PRO A 1 133 ? -12.958 -8.125 32.144 1.00 42.84 133 PRO A O 1
ATOM 1033 N N . MET A 1 134 ? -14.205 -9.308 33.590 1.00 44.84 134 MET A N 1
ATOM 1034 C CA . MET A 1 134 ? -14.438 -8.303 34.602 1.00 44.84 134 MET A CA 1
ATOM 1035 C C . MET A 1 134 ? -13.165 -8.252 35.459 1.00 44.84 134 MET A C 1
ATOM 1037 O O . MET A 1 134 ? -12.926 -9.161 36.245 1.00 44.84 134 MET A O 1
ATOM 1041 N N . PHE A 1 135 ? -12.377 -7.185 35.268 1.00 45.12 135 PHE A N 1
ATOM 1042 C CA . PHE A 1 135 ? -11.136 -6.821 35.981 1.00 45.12 135 PHE A CA 1
ATOM 1043 C C . PHE A 1 135 ? -9.922 -7.729 35.695 1.00 45.12 135 PHE A C 1
ATOM 1045 O O . PHE A 1 135 ? -10.026 -8.946 35.631 1.00 45.12 135 PHE A O 1
ATOM 1052 N N . THR A 1 136 ? -8.738 -7.175 35.427 1.00 33.59 136 THR A N 1
ATOM 1053 C CA . THR A 1 136 ? -7.904 -6.487 36.425 1.00 33.59 136 THR A CA 1
ATOM 1054 C C . THR A 1 136 ? -7.037 -5.353 35.854 1.00 33.59 136 THR A C 1
ATOM 1056 O O . THR A 1 136 ? -6.433 -5.514 34.797 1.00 33.59 136 THR A O 1
ATOM 1059 N N . GLY A 1 137 ? -6.914 -4.269 36.638 1.00 37.59 137 GLY A N 1
ATOM 1060 C CA . GLY A 1 137 ? -5.744 -3.371 36.690 1.00 37.59 137 GLY A CA 1
ATOM 1061 C C . GLY A 1 137 ? -5.720 -2.196 35.729 1.00 37.59 137 GLY A C 1
ATOM 1062 O O . GLY A 1 137 ? -5.070 -2.341 34.675 1.00 37.59 137 GLY A O 1
#

Solvent-accessible surface area (backbone atoms only — not comparable to full-atom values): 8070 Å² total; per-residue (Å²): 122,79,75,75,45,65,79,54,57,82,82,45,64,69,67,59,57,49,51,53,51,54,52,52,51,50,54,56,47,50,72,67,42,52,86,77,48,56,72,61,51,72,78,37,45,66,65,50,48,45,48,51,46,53,64,40,50,49,43,49,53,51,48,56,61,49,52,75,78,49,62,78,69,57,50,56,54,51,56,55,48,47,54,52,50,52,54,51,44,44,43,70,74,71,58,55,78,85,42,74,68,56,53,52,51,51,51,51,51,52,49,51,52,48,53,58,53,57,63,47,54,56,54,56,54,36,58,74,68,68,66,58,88,80,76,85,135

Sequence (137 aa):
MAISSKSLTQKTTPLYAAFWQYFIIIILSFVFSLPNRPALIFNNIVPLLYLGWAAGGLAFLLYMKGIAKVKGQIIQVITMLEIVIGSLSGIILLGEKLNLPTIIGGIFILFGIFIVSAKRENNFFVILIGIGPMFTG

Foldseek 3Di:
DVPVVVVVVVPDDVVVVVVVVVVVVVVVCCVPPCVPPVPVCVVCVPVVCCCCPVVNVVVVVVLVVVVVVDPPVVNVVVVLVVVVVVLVCCCVVVVDDDDPVNVVVVVVSVVVVVVVVVVVVVVVVCVVVVPDPPDDD

Secondary structure (DSSP, 8-state):
-HHHHTTTTTTS-HHHHHHHHHHHHHHHHHHHHTTT-HHHHHHTHHHHHIIIIIIIIIHHHHHHHHHTTS-HHHHHHHHHHHHHHHHHHHHHHH-----HHHHHHHHHHHHHHHHHHHHHHHHHHHHHTT-------